Protein AF-A0A917RZ48-F1 (afdb_monomer_lite)

Foldseek 3Di:
DDEWEWEWEDDPQKIWIAGPVLRDIDIDRDPVCNQVRVLVVCCVSVVHDSVPYHYDYHYDYPPPPPVCVVVVVVVVVVVVVVVVVVVVVPPD

Structure (mmCIF, N/CA/C/O backbone):
data_AF-A0A917RZ48-F1
#
_entry.id   AF-A0A917RZ48-F1
#
loop_
_atom_site.group_PDB
_atom_site.id
_atom_site.type_symbol
_atom_site.label_atom_id
_atom_site.label_alt_id
_atom_site.label_comp_id
_atom_site.label_asym_id
_atom_site.label_entity_id
_atom_site.label_seq_id
_atom_site.pdbx_PDB_ins_code
_atom_site.Cartn_x
_atom_site.Cartn_y
_atom_site.Cartn_z
_atom_site.occupancy
_atom_site.B_iso_or_equiv
_atom_site.auth_seq_id
_atom_site.auth_comp_id
_atom_site.auth_asym_id
_atom_site.auth_atom_id
_atom_site.pdbx_PDB_model_num
ATOM 1 N N . MET A 1 1 ? -15.515 -6.084 5.089 1.00 73.94 1 MET A N 1
ATOM 2 C CA . MET A 1 1 ? -14.512 -5.930 4.017 1.00 73.94 1 MET A CA 1
ATOM 3 C C . MET A 1 1 ? -14.382 -4.484 3.553 1.00 73.94 1 MET A C 1
ATOM 5 O O . MET A 1 1 ? -15.351 -3.924 3.048 1.00 73.94 1 MET A O 1
ATOM 9 N N . SER A 1 2 ? -13.188 -3.919 3.721 1.00 89.69 2 SER A N 1
ATOM 10 C CA . SER A 1 2 ? -12.772 -2.580 3.285 1.00 89.69 2 SER A CA 1
ATOM 11 C C . SER A 1 2 ? -11.671 -2.712 2.231 1.00 89.69 2 SER A C 1
ATOM 13 O O . SER A 1 2 ? -10.811 -3.586 2.357 1.00 89.69 2 SER A O 1
ATOM 15 N N . ASN A 1 3 ? -11.709 -1.876 1.190 1.00 93.25 3 ASN A N 1
ATOM 16 C CA . ASN A 1 3 ? -10.743 -1.910 0.093 1.00 93.25 3 ASN A CA 1
ATOM 17 C C . ASN A 1 3 ? -9.877 -0.652 0.113 1.00 93.25 3 ASN A C 1
ATOM 19 O O . ASN A 1 3 ? -10.418 0.453 0.114 1.00 93.25 3 ASN A O 1
ATOM 23 N N . HIS A 1 4 ? -8.563 -0.838 0.102 1.00 93.88 4 HIS A N 1
ATOM 24 C CA . HIS A 1 4 ? -7.578 0.238 0.159 1.00 93.88 4 HIS A CA 1
ATOM 25 C C . HIS A 1 4 ? -6.594 0.118 -1.003 1.00 93.88 4 HIS A C 1
ATOM 27 O O . HIS A 1 4 ? -6.373 -0.975 -1.526 1.00 93.88 4 HIS A O 1
ATOM 33 N N . THR A 1 5 ? -5.978 1.233 -1.378 1.00 93.00 5 THR A N 1
ATOM 34 C CA . THR A 1 5 ? -4.901 1.262 -2.372 1.00 93.00 5 THR A CA 1
ATOM 35 C C . THR A 1 5 ? -3.603 1.601 -1.664 1.00 93.00 5 THR A C 1
ATOM 37 O O . THR A 1 5 ? -3.551 2.546 -0.873 1.00 93.00 5 THR A O 1
ATOM 40 N N . ALA A 1 6 ? -2.555 0.834 -1.948 1.00 93.88 6 ALA A N 1
ATOM 41 C CA . ALA A 1 6 ? -1.234 1.102 -1.414 1.00 93.88 6 ALA A CA 1
ATOM 42 C C . ALA A 1 6 ? -0.176 1.101 -2.514 1.00 93.88 6 ALA A C 1
ATOM 44 O O . ALA A 1 6 ? -0.161 0.258 -3.409 1.00 93.88 6 ALA A O 1
ATOM 45 N N . THR A 1 7 ? 0.740 2.049 -2.409 1.00 94.62 7 THR A N 1
ATOM 46 C CA . THR A 1 7 ? 1.831 2.251 -3.348 1.00 94.62 7 THR A CA 1
ATOM 47 C C . THR A 1 7 ? 3.092 1.616 -2.790 1.00 94.62 7 THR A C 1
ATOM 49 O O . THR A 1 7 ? 3.460 1.864 -1.644 1.00 94.62 7 THR A O 1
ATOM 52 N N . VAL A 1 8 ? 3.785 0.812 -3.590 1.00 94.81 8 VAL A N 1
ATOM 53 C CA . VAL A 1 8 ? 5.005 0.111 -3.186 1.00 94.81 8 VAL A CA 1
ATOM 54 C C . VAL A 1 8 ? 6.188 0.600 -4.003 1.00 94.81 8 VAL A C 1
ATOM 56 O O . VAL A 1 8 ? 6.178 0.528 -5.226 1.00 94.81 8 VAL A O 1
ATOM 59 N N . MET A 1 9 ? 7.250 1.035 -3.337 1.00 93.31 9 MET A N 1
ATOM 60 C CA . MET A 1 9 ? 8.448 1.576 -3.972 1.00 93.31 9 MET A CA 1
ATOM 61 C C . MET A 1 9 ? 9.707 0.938 -3.392 1.00 93.31 9 MET A C 1
ATOM 63 O O . MET A 1 9 ? 9.788 0.673 -2.196 1.00 93.31 9 MET A O 1
ATOM 67 N N . ARG A 1 10 ? 10.722 0.700 -4.228 1.00 91.38 10 ARG A N 1
ATOM 68 C CA . ARG A 1 10 ? 12.031 0.246 -3.745 1.00 91.38 10 ARG A CA 1
ATOM 69 C C . ARG A 1 10 ? 12.859 1.442 -3.273 1.00 91.38 10 ARG A C 1
ATOM 71 O O . ARG A 1 10 ? 13.183 2.301 -4.088 1.00 91.38 10 ARG A O 1
ATOM 78 N N . ASP A 1 11 ? 13.253 1.442 -2.002 1.00 87.00 11 ASP A N 1
ATOM 79 C CA . ASP A 1 11 ? 14.205 2.399 -1.432 1.00 87.00 11 ASP A CA 1
ATOM 80 C C . ASP A 1 11 ? 15.387 1.652 -0.795 1.00 87.00 11 ASP A C 1
ATOM 82 O O . ASP A 1 11 ? 15.275 0.981 0.236 1.00 87.00 11 ASP A O 1
ATOM 86 N N . GLY A 1 12 ? 16.530 1.689 -1.482 1.00 87.88 12 GLY A N 1
ATOM 87 C CA . GLY A 1 12 ? 17.711 0.907 -1.124 1.00 87.88 12 GLY A CA 1
ATOM 88 C C . GLY A 1 12 ? 17.421 -0.598 -1.027 1.00 87.88 12 GLY A C 1
ATOM 89 O O . GLY A 1 12 ? 17.118 -1.273 -2.019 1.00 87.88 12 GLY A O 1
ATOM 90 N N . GLU A 1 13 ? 17.550 -1.143 0.183 1.00 89.38 13 GLU A N 1
ATOM 91 C CA . GLU A 1 13 ? 17.323 -2.565 0.473 1.00 89.38 13 GLU A CA 1
ATOM 92 C C . GLU A 1 13 ? 15.886 -2.903 0.888 1.00 89.38 13 GLU A C 1
ATOM 94 O O . GLU A 1 13 ? 15.552 -4.086 1.024 1.00 89.38 13 GLU A O 1
ATOM 99 N N . LEU A 1 14 ? 15.039 -1.896 1.086 1.00 89.94 14 LEU A N 1
ATOM 100 C CA . LEU A 1 14 ? 13.686 -2.053 1.599 1.00 89.94 14 LEU A CA 1
ATOM 101 C C . LEU A 1 14 ? 12.657 -1.698 0.530 1.00 89.94 14 LEU A C 1
ATOM 103 O O . LEU A 1 14 ? 12.904 -0.921 -0.390 1.00 89.94 14 LEU A O 1
ATOM 107 N N . TRP A 1 15 ? 11.494 -2.319 0.642 1.00 94.94 15 TRP A N 1
ATOM 108 C CA . TRP A 1 15 ? 10.288 -1.870 -0.030 1.00 94.94 15 TRP A CA 1
ATOM 109 C C . TRP A 1 15 ? 9.541 -0.964 0.933 1.00 94.94 15 TRP A C 1
ATOM 111 O O . TRP A 1 15 ? 9.249 -1.381 2.051 1.00 94.94 15 TRP A O 1
ATOM 121 N N . ILE A 1 16 ? 9.272 0.260 0.507 1.00 94.19 16 ILE A N 1
ATOM 122 C CA . ILE A 1 16 ? 8.426 1.220 1.206 1.00 94.19 16 ILE A CA 1
ATOM 123 C C . ILE A 1 16 ? 7.011 1.032 0.682 1.00 94.19 16 ILE A C 1
ATOM 125 O O . ILE A 1 16 ? 6.817 0.971 -0.531 1.00 94.19 16 ILE A O 1
ATOM 129 N N . ILE A 1 17 ? 6.048 0.911 1.589 1.00 96.12 17 ILE A N 1
ATOM 130 C CA . ILE A 1 17 ? 4.636 0.751 1.266 1.00 96.12 17 ILE A CA 1
ATOM 131 C C . ILE A 1 17 ? 3.867 1.910 1.887 1.00 96.12 17 ILE A C 1
ATOM 133 O O . ILE A 1 17 ? 3.875 2.077 3.104 1.00 96.12 17 ILE A O 1
ATOM 137 N N . GLU A 1 18 ? 3.203 2.696 1.053 1.00 95.62 18 GLU A N 1
ATOM 138 C CA . GLU A 1 18 ? 2.406 3.854 1.443 1.00 95.62 18 GLU A CA 1
ATOM 139 C C . GLU A 1 18 ? 0.923 3.563 1.219 1.00 95.62 18 GLU A C 1
ATOM 141 O O . GLU A 1 18 ? 0.516 3.235 0.109 1.00 95.62 18 GLU A O 1
ATOM 146 N N . VAL A 1 19 ? 0.112 3.691 2.266 1.00 93.56 19 VAL A N 1
ATOM 147 C CA . VAL A 1 19 ? -1.348 3.582 2.197 1.00 93.56 19 VAL A CA 1
ATOM 148 C C . VAL A 1 19 ? -1.914 4.998 2.134 1.00 93.56 19 VAL A C 1
ATOM 150 O O . VAL A 1 19 ? -1.945 5.706 3.143 1.00 93.56 19 VAL A O 1
ATOM 153 N N . VAL A 1 20 ? -2.311 5.421 0.932 1.00 85.19 20 VAL A N 1
ATOM 154 C CA . VAL A 1 20 ? -2.558 6.836 0.599 1.00 85.19 20 VAL A CA 1
ATOM 155 C C . VAL A 1 20 ? -3.711 7.430 1.408 1.00 85.19 20 VAL A C 1
ATOM 157 O O . VAL A 1 20 ? -3.602 8.539 1.922 1.00 85.19 20 VAL A O 1
ATOM 160 N N . ASP A 1 21 ? -4.808 6.692 1.558 1.00 87.62 21 ASP A N 1
ATOM 161 C CA . ASP A 1 21 ? -6.009 7.151 2.262 1.00 87.62 21 ASP A CA 1
ATOM 162 C C . ASP A 1 21 ? -5.836 7.231 3.785 1.00 87.62 21 ASP A C 1
ATOM 164 O O . ASP A 1 21 ? -6.615 7.904 4.459 1.00 87.62 21 ASP A O 1
ATOM 168 N N . LEU A 1 22 ? -4.805 6.573 4.322 1.00 89.88 22 LEU A N 1
ATOM 169 C CA . LEU A 1 22 ? -4.464 6.597 5.743 1.00 89.88 22 LEU A CA 1
ATOM 170 C C . LEU A 1 22 ? -3.258 7.489 6.058 1.00 89.88 22 LEU A C 1
ATOM 172 O O . LEU A 1 22 ? -2.841 7.526 7.217 1.00 89.88 22 LEU A O 1
ATOM 176 N N . GLU A 1 23 ? -2.665 8.144 5.051 1.00 89.62 23 GLU A N 1
ATOM 177 C CA . GLU A 1 23 ? -1.429 8.935 5.177 1.00 89.62 23 GLU A CA 1
ATOM 178 C C . GLU A 1 23 ? -0.349 8.192 5.993 1.00 89.62 23 GLU A C 1
ATOM 180 O O . GLU A 1 23 ? 0.361 8.766 6.822 1.00 89.62 23 GLU A O 1
ATOM 185 N N . SER A 1 24 ? -0.276 6.869 5.810 1.00 87.75 24 SER A N 1
ATOM 186 C CA . SER A 1 24 ? 0.495 5.959 6.658 1.00 87.75 24 SER A CA 1
ATOM 187 C C . SER A 1 24 ? 1.464 5.125 5.827 1.00 87.75 24 SER A C 1
ATOM 189 O O . SER A 1 24 ? 1.160 4.720 4.707 1.00 87.75 24 SER A O 1
ATOM 191 N N . VAL A 1 25 ? 2.631 4.827 6.401 1.00 93.25 25 VAL A N 1
ATOM 192 C CA . VAL A 1 25 ? 3.717 4.100 5.731 1.00 93.25 25 VAL A CA 1
ATOM 193 C C . VAL A 1 25 ? 4.170 2.903 6.561 1.00 93.25 25 VAL A C 1
ATOM 195 O O . VAL A 1 25 ? 4.287 2.977 7.783 1.00 93.25 25 VAL A O 1
ATOM 198 N N . THR A 1 26 ? 4.482 1.809 5.872 1.00 95.31 26 THR A N 1
ATOM 199 C CA . THR A 1 26 ? 5.179 0.635 6.405 1.00 95.31 26 THR A CA 1
ATOM 200 C C . THR A 1 26 ? 6.287 0.193 5.445 1.00 95.31 26 THR A C 1
ATOM 202 O O . THR A 1 26 ? 6.534 0.820 4.413 1.00 95.31 26 THR A O 1
ATOM 205 N N . GLN A 1 27 ? 7.010 -0.867 5.796 1.00 94.75 27 GLN A N 1
ATOM 206 C CA . GLN A 1 27 ? 8.145 -1.356 5.024 1.00 94.75 27 GLN A CA 1
ATOM 207 C C . GLN A 1 27 ? 8.260 -2.882 5.056 1.00 94.75 27 GLN A C 1
ATOM 209 O O . GLN A 1 27 ? 7.951 -3.519 6.061 1.00 94.75 27 GLN A O 1
ATOM 214 N N . ALA A 1 28 ? 8.784 -3.460 3.975 1.00 94.50 28 ALA A N 1
ATOM 215 C CA . ALA A 1 28 ? 9.037 -4.892 3.844 1.00 94.50 28 ALA A CA 1
ATOM 216 C C . ALA A 1 28 ? 10.431 -5.179 3.261 1.00 94.50 28 ALA A C 1
ATOM 218 O O . ALA A 1 28 ? 11.000 -4.389 2.506 1.00 94.50 28 ALA A O 1
ATOM 219 N N . ARG A 1 29 ? 11.004 -6.343 3.596 1.00 93.69 29 ARG A N 1
ATOM 220 C CA . ARG A 1 29 ? 12.315 -6.784 3.071 1.00 93.69 29 ARG A CA 1
ATOM 221 C C . ARG A 1 29 ? 12.213 -7.317 1.643 1.00 93.69 29 ARG A C 1
ATOM 223 O O . ARG A 1 29 ? 13.097 -7.067 0.821 1.00 93.69 29 ARG A O 1
ATOM 230 N N . VAL A 1 30 ? 11.125 -8.021 1.341 1.00 93.12 30 VAL A N 1
ATOM 231 C CA . VAL A 1 30 ? 10.819 -8.587 0.024 1.00 93.12 30 VAL A CA 1
ATOM 232 C C . VAL A 1 30 ? 9.450 -8.103 -0.447 1.00 93.12 30 VAL A C 1
ATOM 234 O O . VAL A 1 30 ? 8.578 -7.824 0.369 1.00 93.12 30 VAL A O 1
ATOM 237 N N . LEU A 1 31 ? 9.259 -8.009 -1.766 1.00 91.69 31 LEU A N 1
ATOM 238 C CA . LEU A 1 31 ? 8.014 -7.496 -2.350 1.00 91.69 31 LEU A CA 1
ATOM 239 C C . LEU A 1 31 ? 6.806 -8.387 -2.026 1.00 91.69 31 LEU A C 1
ATOM 241 O O . LEU A 1 31 ? 5.705 -7.880 -1.870 1.00 91.69 31 LEU A O 1
ATOM 245 N N . GLY A 1 32 ? 7.016 -9.701 -1.889 1.00 92.94 32 GLY A N 1
ATOM 246 C CA . GLY A 1 32 ? 5.947 -10.651 -1.557 1.00 92.94 32 GLY A CA 1
ATOM 247 C C . GLY A 1 32 ? 5.285 -10.400 -0.199 1.00 92.94 32 GLY A C 1
ATOM 248 O O . GLY A 1 32 ? 4.136 -10.781 -0.017 1.00 92.94 32 GLY A O 1
ATOM 249 N N . ASP A 1 33 ? 5.968 -9.707 0.715 1.00 96.44 33 ASP A N 1
ATOM 250 C CA . ASP A 1 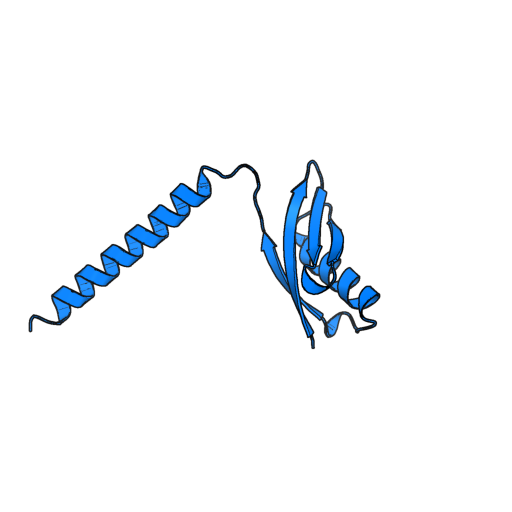33 ? 5.433 -9.380 2.040 1.00 96.44 33 ASP A CA 1
ATOM 251 C C . ASP A 1 33 ? 4.713 -8.018 2.059 1.00 96.44 33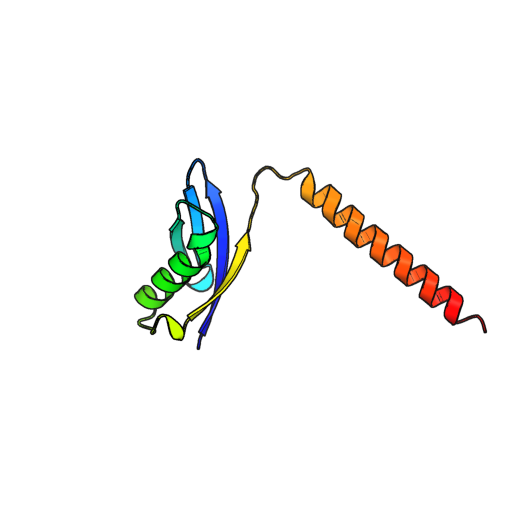 ASP A C 1
ATOM 253 O O . ASP A 1 33 ? 4.132 -7.641 3.074 1.00 96.44 33 ASP A O 1
ATOM 257 N N . ALA A 1 34 ? 4.742 -7.261 0.953 1.00 95.75 34 ALA A N 1
ATOM 258 C CA . ALA A 1 34 ? 4.199 -5.904 0.890 1.00 95.75 34 ALA A CA 1
ATOM 259 C C . ALA A 1 34 ? 2.685 -5.860 1.149 1.00 95.75 34 ALA A C 1
ATOM 261 O O . ALA A 1 34 ? 2.213 -4.970 1.854 1.00 95.75 34 ALA A O 1
ATOM 262 N N . GLU A 1 35 ? 1.933 -6.831 0.621 1.00 96.06 35 GLU A N 1
ATOM 263 C CA . GLU A 1 35 ? 0.475 -6.889 0.801 1.00 96.06 35 GLU A CA 1
ATOM 264 C C . GLU A 1 35 ? 0.119 -7.143 2.264 1.00 96.06 35 GLU A C 1
ATOM 266 O O . GLU A 1 35 ? -0.711 -6.441 2.839 1.00 96.06 35 GLU A O 1
ATOM 271 N N . LEU A 1 36 ? 0.788 -8.117 2.886 1.00 97.31 36 LEU A N 1
ATOM 272 C CA . LEU A 1 36 ? 0.572 -8.444 4.289 1.00 97.31 36 LEU A CA 1
ATOM 273 C C . LEU A 1 36 ? 0.926 -7.253 5.184 1.00 97.31 36 LEU A C 1
ATOM 275 O O . LEU A 1 36 ? 0.111 -6.867 6.016 1.00 97.31 36 LEU A O 1
ATOM 279 N N . ALA A 1 37 ? 2.081 -6.620 4.958 1.00 97.31 37 ALA A N 1
ATOM 280 C CA . ALA A 1 37 ? 2.505 -5.451 5.723 1.00 97.31 37 ALA A CA 1
ATOM 281 C C . ALA A 1 37 ? 1.503 -4.286 5.610 1.00 97.31 37 ALA A C 1
ATOM 283 O O . ALA A 1 37 ? 1.196 -3.637 6.612 1.00 97.31 37 ALA A O 1
ATOM 284 N N . ALA A 1 38 ? 0.959 -4.031 4.412 1.00 97.06 38 ALA A N 1
ATOM 285 C CA . ALA A 1 38 ? -0.074 -3.016 4.202 1.00 97.06 38 ALA A CA 1
ATOM 286 C C . ALA A 1 38 ? -1.366 -3.354 4.954 1.00 97.06 38 ALA A C 1
ATOM 288 O O . ALA A 1 38 ? -1.930 -2.505 5.644 1.00 97.06 38 ALA A O 1
ATOM 289 N N . ARG A 1 39 ? -1.823 -4.608 4.855 1.00 97.62 39 ARG A N 1
ATOM 290 C CA . ARG A 1 39 ? -3.040 -5.075 5.530 1.00 97.62 39 ARG A CA 1
ATOM 291 C C . ARG A 1 39 ? -2.912 -4.995 7.046 1.00 97.62 39 ARG A C 1
ATOM 293 O O . ARG A 1 39 ? -3.857 -4.565 7.701 1.00 97.62 39 ARG A O 1
ATOM 300 N N . GLU A 1 40 ? -1.757 -5.359 7.599 1.00 98.00 40 GLU A N 1
ATOM 301 C CA . GLU A 1 40 ? -1.470 -5.246 9.033 1.00 98.00 40 GLU A CA 1
ATOM 302 C C . GLU A 1 40 ? -1.499 -3.788 9.498 1.00 98.00 40 GLU A C 1
ATOM 304 O O . GLU A 1 40 ? -2.146 -3.479 10.500 1.00 98.00 40 GLU A O 1
ATOM 309 N N . LEU A 1 41 ? -0.865 -2.882 8.744 1.00 97.31 41 LEU A N 1
ATOM 310 C CA . LEU A 1 41 ? -0.907 -1.446 9.017 1.00 97.31 41 LEU A CA 1
ATOM 311 C C . LEU A 1 41 ? -2.352 -0.924 9.026 1.00 97.31 41 LEU A C 1
ATOM 313 O O . LEU A 1 41 ? -2.759 -0.272 9.984 1.00 97.31 41 LEU A O 1
ATOM 317 N N . ILE A 1 42 ? -3.146 -1.243 8.001 1.00 96.88 42 ILE A N 1
ATOM 318 C CA . ILE A 1 42 ? -4.547 -0.809 7.898 1.00 96.88 42 ILE A CA 1
ATOM 319 C C . ILE A 1 42 ? -5.392 -1.380 9.039 1.00 96.88 42 ILE A C 1
ATOM 321 O O . ILE A 1 42 ? -6.179 -0.653 9.646 1.00 96.88 42 ILE A O 1
ATOM 325 N N . ALA A 1 43 ? -5.241 -2.669 9.348 1.00 97.00 43 ALA A N 1
ATOM 326 C CA . ALA A 1 43 ? -5.983 -3.332 10.414 1.00 97.00 43 ALA A CA 1
ATOM 327 C C . ALA A 1 43 ? -5.721 -2.662 11.770 1.00 97.00 43 ALA A C 1
ATOM 329 O O . ALA A 1 43 ? -6.664 -2.335 12.490 1.00 97.00 43 ALA A O 1
ATOM 330 N N . VAL A 1 44 ? -4.454 -2.371 12.084 1.00 97.06 44 VAL A N 1
ATOM 331 C CA . VAL A 1 44 ? -4.074 -1.676 13.322 1.00 97.06 44 VAL A CA 1
ATOM 332 C C . VAL A 1 44 ? -4.584 -0.235 13.333 1.00 97.06 44 VAL A C 1
ATOM 334 O O . VAL A 1 44 ? -5.158 0.193 14.333 1.00 97.06 44 VAL A O 1
ATOM 337 N N . SER A 1 45 ? -4.426 0.502 12.232 1.00 95.12 45 SER A N 1
ATOM 338 C CA . SER A 1 45 ? -4.837 1.908 12.149 1.00 95.12 45 SER A CA 1
ATOM 339 C C . SER A 1 45 ? -6.355 2.098 12.201 1.00 95.12 45 SER A C 1
ATOM 341 O O . SER A 1 45 ? -6.830 3.095 12.739 1.00 95.12 45 SER A O 1
ATOM 343 N N . THR A 1 46 ? -7.128 1.152 11.660 1.00 94.19 46 THR A N 1
ATOM 344 C CA . THR A 1 46 ? -8.599 1.245 11.575 1.00 94.19 46 THR A CA 1
ATOM 345 C C . THR A 1 46 ? -9.333 0.433 12.644 1.00 94.19 46 THR A C 1
ATOM 347 O O . THR A 1 46 ? -10.543 0.583 12.798 1.00 94.19 46 THR A O 1
ATOM 350 N N . GLY A 1 47 ? -8.630 -0.431 13.383 1.00 95.44 47 GLY A N 1
ATOM 351 C CA . GLY A 1 47 ? -9.239 -1.375 14.323 1.00 95.44 47 GLY A CA 1
ATOM 352 C C . GLY A 1 47 ? -10.023 -2.511 13.651 1.00 95.44 47 GLY A C 1
ATOM 353 O O . GLY A 1 47 ? -10.861 -3.136 14.300 1.00 95.44 47 GLY A O 1
ATOM 354 N N . SER A 1 48 ? -9.784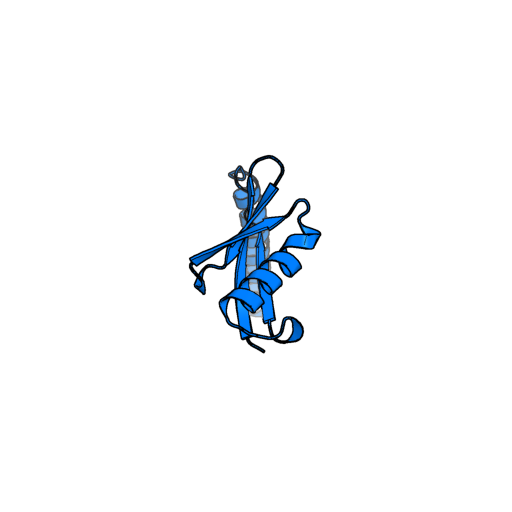 -2.766 12.361 1.00 95.06 48 SER A N 1
ATOM 355 C CA . SER A 1 48 ? -10.448 -3.823 11.586 1.00 95.06 48 SER A CA 1
ATOM 356 C C . SER A 1 48 ? -9.742 -5.174 11.746 1.00 95.06 48 SER A C 1
ATOM 358 O O . SER A 1 48 ? -8.540 -5.232 12.003 1.00 95.06 48 SER A O 1
ATOM 360 N N . ALA A 1 49 ? -10.466 -6.279 11.546 1.00 96.50 49 ALA A N 1
ATOM 361 C CA . ALA A 1 49 ? -9.842 -7.596 11.425 1.00 96.50 49 ALA A CA 1
ATOM 362 C C . ALA A 1 49 ? -9.023 -7.691 10.127 1.00 96.50 49 ALA A C 1
ATOM 364 O O . ALA A 1 49 ? -9.412 -7.142 9.097 1.00 96.50 49 ALA A O 1
ATOM 365 N N . LEU A 1 50 ? -7.907 -8.425 10.150 1.00 95.19 50 LEU A N 1
ATOM 366 C CA . LEU A 1 50 ? -7.011 -8.543 8.993 1.00 95.19 50 LEU A CA 1
ATOM 367 C C . LEU A 1 50 ? -7.707 -9.182 7.777 1.00 95.19 50 LEU A C 1
ATOM 369 O O . LEU A 1 50 ? -7.474 -8.774 6.639 1.00 95.19 50 LEU A O 1
ATOM 373 N N . GLU A 1 51 ? -8.574 -10.172 8.002 1.00 96.06 51 GLU A N 1
ATOM 374 C CA . GLU A 1 51 ? -9.388 -10.817 6.958 1.00 96.06 51 GLU A CA 1
ATOM 375 C C . GLU A 1 51 ? -10.404 -9.882 6.290 1.00 96.06 51 GLU A C 1
ATOM 377 O O . GLU A 1 51 ? -10.819 -10.136 5.162 1.00 96.06 51 GLU A O 1
ATOM 382 N N . ASP A 1 52 ? -10.764 -8.784 6.955 1.00 96.62 52 ASP A N 1
ATOM 383 C CA . ASP A 1 52 ? -11.674 -7.771 6.432 1.00 96.62 52 ASP A CA 1
ATOM 384 C C . ASP A 1 52 ? -10.961 -6.687 5.618 1.00 96.62 52 ASP A C 1
ATOM 386 O O . ASP A 1 52 ? -11.628 -5.819 5.056 1.00 96.62 52 ASP A O 1
ATOM 390 N N . VAL A 1 53 ? -9.632 -6.720 5.519 1.00 96.56 53 VAL A N 1
ATOM 391 C CA . VAL A 1 53 ? -8.856 -5.743 4.751 1.00 96.56 53 VAL A CA 1
ATOM 392 C C . VAL A 1 53 ? -8.430 -6.347 3.420 1.00 96.56 53 VAL A C 1
ATOM 394 O O . VAL A 1 53 ? -7.706 -7.342 3.386 1.00 96.56 53 VAL A O 1
ATOM 397 N N . THR A 1 54 ? -8.841 -5.709 2.327 1.00 96.00 54 THR A N 1
ATOM 398 C CA . THR A 1 54 ? -8.345 -5.970 0.969 1.00 96.00 54 THR A CA 1
ATOM 399 C C . THR A 1 54 ? -7.483 -4.794 0.520 1.00 96.00 54 THR A C 1
ATOM 401 O O . THR A 1 54 ? -7.833 -3.639 0.771 1.00 96.00 54 THR A O 1
ATOM 404 N N . VAL A 1 55 ? -6.346 -5.085 -0.112 1.00 94.88 55 VAL A N 1
ATOM 405 C CA . VAL A 1 55 ? -5.399 -4.071 -0.590 1.00 94.88 55 VAL A CA 1
ATOM 406 C C . VAL A 1 55 ? -5.101 -4.316 -2.058 1.00 94.88 55 VAL A C 1
ATOM 408 O O . VAL A 1 55 ? -4.741 -5.429 -2.435 1.00 94.88 55 VAL A O 1
ATOM 411 N N . ASP A 1 56 ? -5.221 -3.265 -2.859 1.00 94.44 56 ASP A N 1
ATOM 412 C CA . ASP A 1 56 ? -4.689 -3.215 -4.216 1.00 94.44 56 ASP A CA 1
ATOM 413 C C . ASP A 1 56 ? -3.304 -2.555 -4.190 1.00 94.44 56 ASP A C 1
ATOM 415 O O . ASP A 1 56 ? -3.146 -1.456 -3.648 1.00 94.44 56 ASP A O 1
ATOM 419 N N . LEU A 1 57 ? -2.291 -3.251 -4.712 1.00 92.94 57 LEU A N 1
ATOM 420 C CA . LEU A 1 57 ? -0.898 -2.805 -4.661 1.00 92.94 57 LEU A CA 1
ATOM 421 C C . LEU A 1 57 ? -0.436 -2.243 -6.002 1.00 92.94 57 LEU A C 1
ATOM 423 O O . LEU A 1 57 ? -0.320 -2.966 -6.992 1.00 92.94 57 LEU A O 1
ATOM 427 N N . GLU A 1 58 ? -0.025 -0.981 -5.992 1.00 93.25 58 GLU A N 1
ATOM 428 C CA . GLU A 1 58 ? 0.605 -0.324 -7.131 1.00 93.25 58 GLU A CA 1
ATOM 429 C C . GLU A 1 58 ? 2.123 -0.268 -6.944 1.00 93.25 58 GLU A C 1
ATOM 431 O O . GLU A 1 58 ? 2.643 0.457 -6.098 1.00 93.25 58 GLU A O 1
ATOM 436 N N . VAL A 1 59 ? 2.873 -1.036 -7.737 1.00 91.06 59 VAL A N 1
ATOM 437 C CA . VAL A 1 59 ? 4.340 -1.047 -7.641 1.00 91.06 59 VAL A CA 1
ATOM 438 C C . VAL A 1 59 ? 4.942 0.067 -8.498 1.00 91.06 59 VAL A C 1
ATOM 440 O O . VAL A 1 59 ? 4.934 0.000 -9.728 1.00 91.06 59 VAL A O 1
ATOM 443 N N . 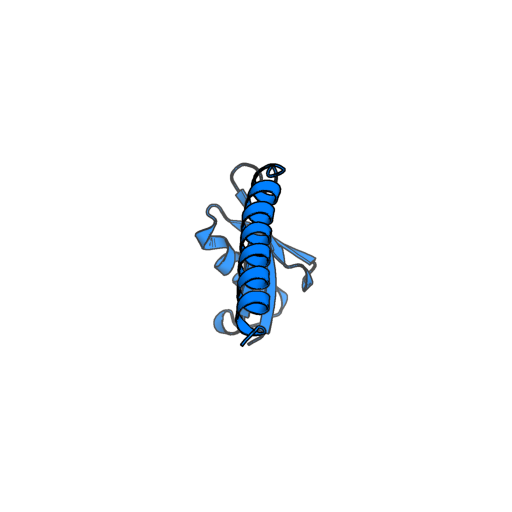LEU A 1 60 ? 5.541 1.062 -7.846 1.00 87.31 60 LEU A N 1
ATOM 444 C CA . LEU A 1 60 ? 6.318 2.120 -8.477 1.00 87.31 60 LEU A CA 1
ATOM 445 C C . LEU A 1 60 ? 7.791 1.730 -8.572 1.00 87.31 60 LEU A C 1
ATOM 447 O O . LEU A 1 60 ? 8.508 1.579 -7.580 1.00 87.31 60 LEU A O 1
ATOM 451 N N . VAL A 1 61 ? 8.275 1.635 -9.805 1.00 78.31 61 VAL A N 1
ATOM 452 C CA . VAL A 1 61 ? 9.696 1.434 -10.082 1.00 78.31 61 VAL A CA 1
ATOM 453 C C . VAL A 1 61 ? 10.317 2.790 -10.422 1.00 78.31 61 VAL A C 1
ATOM 455 O O . VAL A 1 61 ? 10.223 3.268 -11.554 1.00 78.31 61 VAL A O 1
ATOM 458 N N . LEU A 1 62 ? 10.946 3.437 -9.437 1.00 65.31 62 LEU A N 1
ATOM 459 C CA . LEU A 1 62 ? 11.705 4.669 -9.667 1.00 65.31 62 LEU A CA 1
ATOM 460 C C . LEU A 1 62 ? 13.032 4.355 -10.377 1.00 65.31 62 LEU A C 1
ATOM 462 O O . LEU A 1 62 ? 13.748 3.429 -10.008 1.00 65.31 62 LEU A O 1
ATOM 466 N N . GLY A 1 63 ? 13.354 5.127 -11.420 1.00 54.69 63 GLY A N 1
ATOM 467 C CA . GLY A 1 63 ? 14.498 4.883 -12.320 1.00 54.69 63 GLY A CA 1
ATOM 468 C C . GLY A 1 63 ? 14.100 4.423 -13.724 1.00 54.69 63 GLY A C 1
ATOM 469 O O . GLY A 1 63 ? 14.943 4.045 -14.538 1.00 54.69 63 GLY A O 1
ATOM 470 N N . VAL A 1 64 ? 12.806 4.474 -14.027 1.00 47.84 64 VAL A N 1
ATOM 471 C CA . VAL A 1 64 ? 12.240 3.888 -15.230 1.00 47.84 64 VAL A CA 1
ATOM 472 C C . VAL A 1 64 ? 11.708 4.959 -16.171 1.00 47.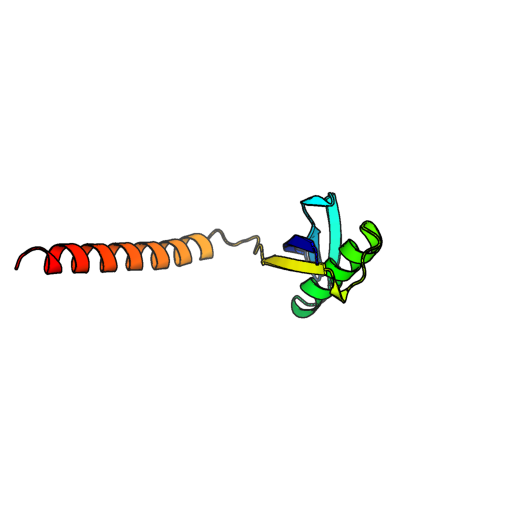84 64 VAL A C 1
ATOM 474 O O . VAL A 1 64 ? 10.572 4.933 -16.618 1.00 47.84 64 VAL A O 1
ATOM 477 N N . SER A 1 65 ? 12.584 5.873 -16.573 1.00 47.22 65 SER A N 1
ATOM 478 C CA . SER A 1 65 ? 12.355 6.653 -17.794 1.00 47.22 65 SER A CA 1
ATOM 479 C C . SER A 1 65 ? 12.334 5.757 -19.053 1.00 47.22 65 SER A C 1
ATOM 481 O O . SER A 1 65 ? 11.960 6.224 -20.115 1.00 47.22 65 SER A O 1
ATOM 483 N N . ARG A 1 66 ? 12.735 4.471 -18.960 1.00 43.00 66 ARG A N 1
ATOM 484 C CA . ARG A 1 66 ? 12.863 3.527 -20.096 1.00 43.00 66 ARG A CA 1
ATOM 485 C C . ARG A 1 66 ? 11.785 2.436 -20.231 1.00 43.00 66 ARG A C 1
ATOM 487 O O . ARG A 1 66 ? 11.672 1.866 -21.312 1.00 43.00 66 ARG A O 1
ATOM 494 N N . LEU A 1 67 ? 11.040 2.066 -19.183 1.00 44.53 67 LEU A N 1
ATOM 495 C CA . LEU A 1 67 ? 9.993 1.018 -19.290 1.00 44.53 67 LEU A CA 1
ATOM 496 C C . LEU A 1 67 ? 8.625 1.626 -19.589 1.00 44.53 67 LEU A C 1
ATOM 498 O O . LEU A 1 67 ? 7.850 0.972 -20.272 1.00 44.53 67 LEU A O 1
ATOM 502 N N . THR A 1 68 ? 8.347 2.858 -19.146 1.00 41.41 68 THR A N 1
ATOM 503 C CA . THR A 1 68 ? 7.152 3.606 -19.565 1.00 41.41 68 THR A CA 1
ATOM 504 C C . THR A 1 68 ? 7.152 3.798 -21.079 1.00 41.41 68 THR A C 1
ATOM 506 O O . THR A 1 68 ? 6.214 3.354 -21.727 1.00 41.41 68 THR A O 1
ATOM 509 N N . GLU A 1 69 ? 8.269 4.232 -21.680 1.00 42.97 69 GLU A N 1
ATOM 510 C CA . GLU A 1 69 ? 8.411 4.300 -23.148 1.00 42.97 69 GLU A CA 1
ATOM 511 C C . GLU A 1 69 ? 8.145 2.956 -23.854 1.00 42.97 69 GLU A C 1
ATOM 513 O O . GLU A 1 69 ? 7.588 2.913 -24.951 1.00 42.97 69 GLU A O 1
ATOM 518 N N . ARG A 1 70 ? 8.541 1.831 -23.243 1.00 40.66 70 ARG A N 1
ATOM 519 C CA . ARG A 1 70 ? 8.412 0.500 -23.854 1.00 40.66 70 ARG A CA 1
ATOM 520 C C . ARG A 1 70 ? 7.026 -0.117 -23.656 1.00 40.66 70 ARG A C 1
ATOM 522 O O . ARG A 1 70 ? 6.582 -0.861 -24.526 1.00 40.66 70 ARG A O 1
ATOM 529 N N . LEU A 1 71 ? 6.346 0.194 -22.554 1.00 42.50 71 LEU A N 1
ATOM 530 C CA . LEU A 1 71 ? 4.970 -0.231 -22.286 1.00 42.50 71 LEU A CA 1
ATOM 531 C C . LEU A 1 71 ? 3.951 0.639 -23.033 1.00 42.50 71 LEU A C 1
ATOM 533 O O . LEU A 1 71 ? 3.004 0.083 -23.588 1.00 42.50 71 LEU A O 1
ATOM 537 N N . ASP A 1 72 ? 4.189 1.948 -23.157 1.00 44.03 72 ASP A N 1
ATOM 538 C CA . ASP A 1 72 ? 3.385 2.837 -24.006 1.00 44.03 72 ASP A CA 1
ATOM 539 C C . ASP A 1 72 ? 3.486 2.429 -25.476 1.00 44.03 72 ASP A C 1
ATOM 541 O O . ASP A 1 72 ? 2.476 2.384 -26.175 1.00 44.03 72 ASP A O 1
ATOM 545 N N . LYS A 1 73 ? 4.673 2.014 -25.941 1.00 45.12 73 LYS A N 1
ATOM 546 C CA . LYS A 1 73 ? 4.837 1.483 -27.300 1.00 45.12 73 LYS A CA 1
ATOM 547 C C . LYS A 1 73 ? 4.013 0.209 -27.541 1.00 45.12 73 LYS A C 1
ATOM 549 O O . LYS A 1 73 ? 3.386 0.092 -28.586 1.00 45.12 73 LYS A O 1
ATOM 554 N N . ILE A 1 74 ? 3.949 -0.707 -26.571 1.00 48.47 74 ILE A N 1
ATOM 555 C CA . ILE A 1 74 ? 3.158 -1.948 -26.684 1.00 48.47 74 ILE A CA 1
ATOM 556 C C . ILE A 1 74 ? 1.646 -1.671 -26.607 1.00 48.47 74 ILE A C 1
ATOM 558 O O . ILE A 1 74 ? 0.869 -2.333 -27.297 1.00 48.47 74 ILE A O 1
ATOM 562 N N . ARG A 1 75 ? 1.210 -0.698 -25.795 1.00 48.72 75 ARG A N 1
ATOM 563 C CA . ARG A 1 75 ? -0.198 -0.262 -25.749 1.00 48.72 75 ARG A CA 1
ATOM 564 C C . ARG A 1 75 ? -0.623 0.413 -27.056 1.00 48.72 75 ARG A C 1
ATOM 566 O O . ARG A 1 75 ? -1.654 0.043 -27.609 1.00 48.72 75 ARG A O 1
ATOM 573 N N . ASN A 1 76 ? 0.211 1.300 -27.594 1.00 47.22 76 ASN A N 1
ATOM 574 C CA . ASN A 1 76 ? -0.075 2.041 -28.824 1.00 47.22 76 ASN A CA 1
ATOM 575 C C . ASN A 1 76 ? -0.029 1.138 -30.081 1.00 47.22 76 ASN A C 1
ATOM 577 O O . ASN A 1 76 ? -0.846 1.280 -30.988 1.00 47.22 76 ASN A O 1
ATOM 581 N N . GLU A 1 77 ? 0.857 0.131 -30.114 1.00 50.50 77 GLU A N 1
ATOM 582 C CA . GLU A 1 77 ? 0.892 -0.876 -31.192 1.00 50.50 77 GLU A CA 1
ATOM 583 C C . GLU A 1 77 ? -0.362 -1.775 -31.212 1.00 50.50 77 GLU A C 1
ATOM 585 O O . GLU A 1 77 ? -0.763 -2.243 -32.278 1.00 50.50 77 GLU A O 1
ATOM 590 N N . ARG A 1 78 ? -1.027 -1.988 -30.067 1.00 46.75 78 ARG A N 1
ATOM 591 C CA . ARG A 1 78 ? -2.289 -2.750 -30.001 1.00 46.75 78 ARG A CA 1
ATOM 592 C C . ARG A 1 78 ? -3.518 -1.919 -30.359 1.00 46.75 78 ARG A C 1
ATOM 594 O O . ARG A 1 78 ? -4.425 -2.455 -30.989 1.00 46.75 78 ARG A O 1
ATOM 601 N N . GLU A 1 79 ? -3.539 -0.631 -30.022 1.00 44.59 79 GLU A N 1
ATOM 602 C CA . GLU A 1 79 ? -4.623 0.270 -30.439 1.00 44.59 79 GLU A CA 1
ATOM 603 C C . GLU A 1 79 ? -4.627 0.507 -31.959 1.00 44.59 79 GLU A C 1
ATOM 605 O O . GLU A 1 79 ? -5.696 0.526 -32.566 1.00 44.59 79 GLU A O 1
ATOM 610 N N . HIS A 1 80 ? -3.458 0.567 -32.611 1.00 44.03 80 HIS A N 1
ATOM 611 C CA . HIS A 1 80 ? -3.385 0.663 -34.078 1.00 44.03 80 HIS A CA 1
ATOM 612 C C . HIS A 1 80 ? -3.803 -0.623 -34.810 1.00 44.03 80 HIS A C 1
ATOM 614 O O . HIS A 1 80 ? -4.352 -0.549 -35.908 1.00 44.03 80 HIS A O 1
ATOM 620 N N . ALA A 1 81 ? -3.569 -1.799 -34.218 1.00 42.94 81 ALA A N 1
ATOM 621 C CA . ALA A 1 81 ? -4.004 -3.067 -34.805 1.00 42.94 81 ALA A CA 1
ATOM 622 C C . ALA A 1 81 ? -5.532 -3.247 -34.728 1.00 42.94 81 ALA A C 1
ATOM 624 O O . ALA A 1 81 ? -6.133 -3.760 -35.667 1.00 42.94 81 ALA A O 1
ATOM 625 N N . ALA A 1 82 ? -6.168 -2.772 -33.651 1.00 51.59 82 ALA A N 1
ATOM 626 C CA . ALA A 1 82 ? -7.621 -2.837 -33.495 1.00 51.59 82 ALA A CA 1
ATOM 627 C C . ALA A 1 82 ? -8.372 -1.871 -34.433 1.00 51.59 82 ALA A C 1
ATOM 629 O O . ALA A 1 82 ? -9.447 -2.209 -34.922 1.00 51.59 82 ALA A O 1
ATOM 630 N N . ALA A 1 83 ? -7.802 -0.696 -34.724 1.00 53.47 83 ALA A N 1
ATOM 631 C CA . ALA A 1 83 ? -8.422 0.279 -35.625 1.00 53.47 83 ALA A CA 1
ATOM 632 C C . ALA A 1 83 ? -8.466 -0.202 -37.091 1.00 53.47 83 ALA A C 1
ATOM 634 O O . ALA A 1 83 ? -9.460 0.010 -37.778 1.00 53.47 83 ALA A O 1
ATOM 635 N N . LEU A 1 84 ? -7.433 -0.916 -37.554 1.00 52.88 84 LEU A N 1
ATOM 636 C CA . LEU A 1 84 ? -7.376 -1.464 -38.918 1.00 52.88 84 LEU A CA 1
ATOM 637 C C . LEU A 1 84 ? -8.312 -2.666 -39.138 1.00 52.88 84 LEU A C 1
ATOM 639 O O . LEU A 1 84 ? -8.788 -2.859 -40.255 1.00 52.88 84 LEU A O 1
ATOM 643 N N . GLU A 1 85 ? -8.600 -3.464 -38.102 1.00 49.41 85 GLU A N 1
ATOM 644 C CA . GLU A 1 85 ? -9.600 -4.541 -38.204 1.00 49.41 85 GLU A CA 1
ATOM 645 C C . GLU A 1 85 ?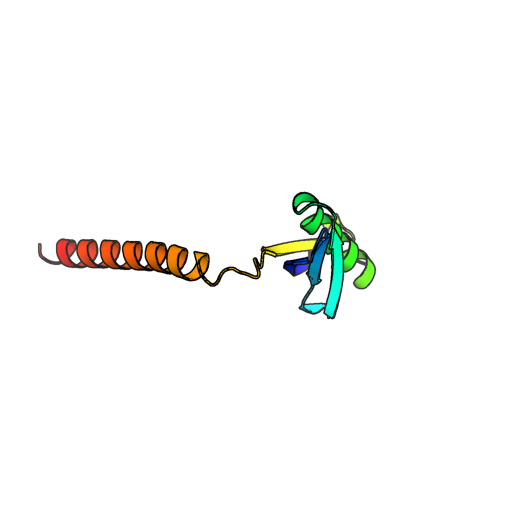 -11.041 -4.010 -38.212 1.00 49.41 85 GLU A C 1
ATOM 647 O O . GLU A 1 85 ? -11.896 -4.604 -38.869 1.00 49.41 85 GLU A O 1
ATOM 652 N N . ALA A 1 86 ? -11.311 -2.888 -37.535 1.00 54.72 86 ALA A N 1
ATOM 653 C CA . ALA A 1 86 ? -12.631 -2.260 -37.541 1.00 54.72 86 ALA A CA 1
ATOM 654 C C . ALA A 1 86 ? -12.979 -1.667 -38.919 1.00 54.72 86 ALA A C 1
ATOM 656 O O . ALA A 1 86 ? -14.059 -1.942 -39.437 1.00 54.72 86 ALA A O 1
ATOM 657 N N . ASP A 1 87 ? -12.043 -0.956 -39.558 1.00 53.28 87 ASP A N 1
ATOM 658 C CA . ASP A 1 87 ? -12.269 -0.375 -40.892 1.00 53.28 87 ASP A CA 1
ATOM 659 C C . ASP A 1 87 ? -12.404 -1.450 -41.988 1.00 53.28 87 ASP A C 1
ATOM 661 O O . ASP A 1 87 ? -13.176 -1.293 -42.931 1.00 53.28 87 ASP A O 1
ATOM 665 N N . ALA A 1 88 ? -11.711 -2.588 -41.858 1.00 55.91 88 ALA A N 1
ATOM 666 C CA . ALA A 1 88 ? -11.815 -3.695 -42.814 1.00 55.91 88 ALA A CA 1
ATOM 667 C C . ALA A 1 88 ? -13.117 -4.515 -42.680 1.00 55.91 88 ALA A C 1
ATOM 669 O O . ALA A 1 88 ? -13.461 -5.274 -43.591 1.00 55.91 88 ALA A O 1
ATOM 670 N N . ALA A 1 89 ? -13.833 -4.397 -41.556 1.00 57.69 89 ALA A N 1
ATOM 671 C CA . ALA A 1 89 ? -15.093 -5.099 -41.317 1.00 57.69 89 ALA A CA 1
ATOM 672 C C . ALA A 1 89 ? -16.331 -4.321 -41.803 1.00 57.69 89 ALA A C 1
ATOM 674 O O . ALA A 1 89 ? -17.367 -4.949 -42.027 1.00 57.69 89 ALA A O 1
ATOM 675 N N . ASP A 1 90 ? -16.218 -3.002 -41.998 1.00 52.06 90 ASP A N 1
ATOM 676 C CA . ASP A 1 90 ? -17.327 -2.123 -42.406 1.00 52.06 90 ASP A CA 1
ATOM 677 C C . ASP A 1 90 ? -17.468 -1.960 -43.937 1.00 52.06 90 ASP A C 1
ATOM 679 O O . ASP A 1 90 ? -18.470 -1.430 -44.414 1.00 52.06 90 ASP A O 1
ATOM 683 N N . GLU A 1 91 ? -16.517 -2.457 -44.741 1.00 51.72 91 GLU A N 1
ATOM 684 C CA . GLU A 1 91 ? -16.560 -2.385 -46.217 1.00 51.72 91 GLU A CA 1
ATOM 685 C C . GLU A 1 91 ? -17.119 -3.666 -46.888 1.00 51.72 91 GLU A C 1
ATOM 687 O O . GLU A 1 91 ? -16.614 -4.119 -47.919 1.00 51.72 91 GLU A O 1
ATOM 692 N N . LYS A 1 92 ? -18.170 -4.280 -46.319 1.00 40.84 92 LYS A N 1
ATOM 693 C CA . LYS A 1 92 ? -18.897 -5.403 -46.949 1.00 40.84 92 LYS A CA 1
ATOM 694 C C . LYS A 1 92 ? -20.356 -5.112 -47.271 1.00 40.84 92 LYS A C 1
ATOM 696 O O . LYS A 1 92 ? -21.092 -4.672 -46.366 1.00 40.84 92 LYS A O 1
#

pLDDT: mean 78.14, std 21.62, range [40.66, 98.0]

Organism: NCBI:txid1716077

Sequence (92 aa):
MSNHTATVMRDGELWIIEVVDLESVTQARVLGDAELAARELIAVSTGSALEDVTVDLEVLVLGVSRLTERLDKIRNEREHAAALEADAADEK

Secondary structure (DSSP, 8-state):
-EEEEEEEEEETTEEEEEEGGGTEEEEESSGGGHHHHHHHHHHHHHT--GGGEEEEEEEE-TT-TTHHHHHHHHHHHHHHHHHHHHHHHS--

Radius of gyration: 19.45 Å; chains: 1; bounding box: 37×20×61 Å